Protein AF-A0A1C6FDR7-F1 (afdb_monomer_lite)

Structure (mmCIF, N/CA/C/O backbone):
data_AF-A0A1C6FDR7-F1
#
_entry.id   AF-A0A1C6FDR7-F1
#
loop_
_atom_site.group_PDB
_atom_site.id
_atom_site.type_symbol
_atom_site.label_atom_id
_atom_site.label_alt_id
_atom_site.label_comp_id
_atom_site.label_asym_id
_atom_site.label_entity_id
_atom_site.label_seq_id
_atom_site.pdbx_PDB_ins_code
_atom_site.Cartn_x
_atom_site.Cartn_y
_atom_site.Cartn_z
_atom_site.occupancy
_atom_site.B_iso_or_equiv
_atom_site.auth_seq_id
_atom_site.auth_comp_id
_atom_site.auth_asym_id
_atom_site.auth_atom_id
_atom_site.pdbx_PDB_model_num
ATOM 1 N N . MET A 1 1 ? -19.736 3.553 -1.916 1.00 40.09 1 MET A N 1
ATOM 2 C CA . MET A 1 1 ? -18.685 2.592 -2.303 1.00 40.09 1 MET A CA 1
ATOM 3 C C . MET A 1 1 ? -17.940 3.183 -3.483 1.00 40.09 1 MET A C 1
ATOM 5 O O . MET A 1 1 ? -18.540 3.329 -4.541 1.00 40.09 1 MET A O 1
ATOM 9 N N . GLY A 1 2 ? -16.708 3.638 -3.262 1.00 43.59 2 GLY A N 1
ATOM 10 C CA . GLY A 1 2 ? -15.808 4.064 -4.332 1.00 43.59 2 GLY A CA 1
ATOM 11 C C . GLY A 1 2 ? -14.927 2.883 -4.725 1.00 43.59 2 GLY A C 1
ATOM 12 O O . GLY A 1 2 ? -14.467 2.164 -3.845 1.00 43.59 2 GLY A O 1
ATOM 13 N N . TYR A 1 3 ? -14.740 2.663 -6.021 1.00 44.75 3 TYR A N 1
ATOM 14 C CA . TYR A 1 3 ? -13.817 1.662 -6.550 1.00 44.75 3 TYR A CA 1
ATOM 15 C C . TYR A 1 3 ? -12.687 2.420 -7.244 1.00 44.75 3 TYR A C 1
ATOM 17 O O . TYR A 1 3 ? -12.961 3.237 -8.126 1.00 44.75 3 TYR A O 1
ATOM 25 N N . LEU A 1 4 ? -11.443 2.179 -6.837 1.00 47.56 4 LEU A N 1
ATOM 26 C CA . LEU A 1 4 ? -10.265 2.711 -7.515 1.00 47.56 4 LEU A CA 1
ATOM 27 C C . LEU A 1 4 ? -9.911 1.743 -8.651 1.00 47.56 4 LEU A C 1
ATOM 29 O O . LEU A 1 4 ? -9.727 0.553 -8.411 1.00 47.56 4 LEU A O 1
ATOM 33 N N . LYS A 1 5 ? -9.880 2.226 -9.894 1.00 49.12 5 LYS A N 1
ATOM 34 C CA . LYS A 1 5 ? -9.519 1.429 -11.073 1.00 49.12 5 LYS A CA 1
ATOM 35 C C . LYS A 1 5 ? -8.247 2.013 -11.676 1.00 49.12 5 LYS A C 1
ATOM 37 O O . LYS A 1 5 ? -8.223 3.198 -11.989 1.00 49.12 5 LYS A O 1
ATOM 42 N N . GLN A 1 6 ? -7.221 1.181 -11.841 1.00 52.28 6 GLN A N 1
ATOM 43 C CA . GLN A 1 6 ? -5.933 1.569 -12.417 1.00 52.28 6 GLN A CA 1
ATOM 44 C C . GLN A 1 6 ? -6.109 2.149 -13.832 1.00 52.28 6 GLN A C 1
ATOM 46 O O . GLN A 1 6 ? -6.820 1.578 -14.668 1.00 52.28 6 GLN A O 1
ATOM 51 N N . HIS A 1 7 ? -5.465 3.285 -14.103 1.00 52.75 7 HIS A N 1
ATOM 52 C CA . HIS A 1 7 ? -5.414 3.888 -15.434 1.00 52.75 7 HIS A CA 1
ATOM 53 C C . HIS A 1 7 ? -4.249 3.278 -16.237 1.00 52.75 7 HIS A C 1
ATOM 55 O O . HIS A 1 7 ? -3.127 3.200 -15.751 1.00 52.75 7 HIS A O 1
ATOM 61 N N . CYS A 1 8 ? -4.508 2.814 -17.467 1.00 45.81 8 CYS A N 1
ATOM 62 C CA . CYS A 1 8 ? -3.482 2.226 -18.338 1.00 45.81 8 CYS A CA 1
ATOM 63 C C . CYS A 1 8 ? -2.379 3.238 -18.711 1.00 45.81 8 CYS A C 1
ATOM 65 O O . CYS A 1 8 ? -2.682 4.374 -19.076 1.00 45.81 8 CYS A O 1
ATOM 67 N N . PHE A 1 9 ? -1.118 2.791 -18.695 1.00 52.00 9 PHE A N 1
ATOM 68 C CA . PHE A 1 9 ? 0.066 3.610 -18.974 1.00 52.00 9 PHE A CA 1
ATOM 69 C C . PHE A 1 9 ? 0.308 3.891 -20.469 1.00 52.00 9 PHE A C 1
ATOM 71 O O . PHE A 1 9 ? 0.144 3.022 -21.328 1.00 52.00 9 PHE A O 1
ATOM 78 N N . THR A 1 10 ? 0.801 5.100 -20.759 1.00 43.00 10 THR A N 1
ATOM 79 C CA . THR A 1 10 ? 1.603 5.440 -21.947 1.00 43.00 10 THR A CA 1
ATOM 80 C C . THR A 1 10 ? 3.084 5.171 -21.661 1.00 43.00 10 THR A C 1
ATOM 82 O O . THR A 1 10 ? 3.584 5.526 -20.599 1.00 43.00 10 THR A O 1
ATOM 85 N N . VAL A 1 11 ? 3.778 4.560 -22.621 1.00 47.56 11 VAL A N 1
ATOM 86 C CA . VAL A 1 11 ? 5.092 3.882 -22.511 1.00 47.56 11 VAL A CA 1
ATOM 87 C C . VAL A 1 11 ? 6.280 4.744 -22.043 1.00 47.56 11 VAL A C 1
ATOM 89 O O . VAL A 1 11 ? 7.338 4.197 -21.747 1.00 47.56 11 VAL A O 1
ATOM 92 N N . ASP A 1 12 ? 6.120 6.064 -21.944 1.00 44.31 12 ASP A N 1
ATOM 93 C CA . ASP A 1 12 ? 7.227 7.006 -21.724 1.00 44.31 12 ASP A CA 1
ATOM 94 C C . ASP A 1 12 ? 7.398 7.447 -20.257 1.00 44.31 12 ASP A C 1
ATOM 96 O O . ASP A 1 12 ? 8.277 8.251 -19.957 1.00 44.31 12 ASP A O 1
ATOM 100 N N . ASN A 1 13 ? 6.566 6.942 -19.336 1.00 48.09 13 ASN A N 1
ATOM 101 C CA . ASN A 1 13 ? 6.574 7.339 -17.922 1.00 48.09 13 ASN A CA 1
ATOM 102 C C . ASN A 1 13 ? 6.304 6.129 -17.009 1.00 48.09 13 ASN A C 1
ATOM 104 O O . ASN A 1 13 ? 5.326 6.088 -16.264 1.00 48.09 13 ASN A O 1
ATOM 108 N N . VAL A 1 14 ? 7.137 5.092 -17.134 1.00 54.19 14 VAL A N 1
ATOM 109 C CA . VAL A 1 14 ? 7.034 3.887 -16.302 1.00 54.19 14 VAL A CA 1
ATOM 110 C C . VAL A 1 14 ? 7.601 4.220 -14.925 1.00 54.19 14 VAL A C 1
ATOM 112 O O . VAL A 1 14 ? 8.803 4.115 -14.694 1.00 54.19 14 VAL A O 1
ATOM 115 N N . LYS A 1 15 ? 6.743 4.716 -14.034 1.00 64.50 15 LYS A N 1
ATOM 116 C CA . LYS A 1 15 ? 7.078 4.854 -12.617 1.00 64.50 15 LYS A CA 1
ATOM 117 C C . LYS A 1 15 ? 7.338 3.465 -12.013 1.00 64.50 15 LYS A C 1
ATOM 119 O O . LYS A 1 15 ? 6.743 2.488 -12.458 1.00 64.50 15 LYS A O 1
ATOM 124 N N . GLU A 1 16 ? 8.269 3.397 -11.062 1.00 73.38 16 GLU A N 1
ATOM 125 C CA . GLU A 1 16 ? 8.864 2.144 -10.563 1.00 73.38 16 GLU A CA 1
ATOM 126 C C . GLU A 1 16 ? 7.903 1.296 -9.722 1.00 73.38 16 GLU A C 1
ATOM 128 O O . GLU A 1 16 ? 8.018 0.080 -9.751 1.00 73.38 16 GLU A O 1
ATOM 133 N N . PHE A 1 17 ? 6.954 1.924 -9.022 1.00 81.69 17 PHE A N 1
ATOM 134 C CA . PHE A 1 17 ? 5.936 1.242 -8.224 1.00 81.69 17 PHE A CA 1
ATOM 135 C C . PHE A 1 17 ? 4.540 1.616 -8.692 1.00 81.69 17 PHE A C 1
ATOM 137 O O . PHE A 1 17 ? 4.188 2.799 -8.769 1.00 81.69 17 PHE A O 1
ATOM 144 N N . PHE A 1 18 ? 3.707 0.612 -8.925 1.00 83.06 18 PHE A N 1
ATOM 145 C CA . PHE A 1 18 ? 2.279 0.779 -9.170 1.00 83.06 18 PHE A CA 1
ATOM 146 C C . PHE A 1 18 ? 1.482 -0.265 -8.400 1.00 83.06 18 PHE A C 1
ATOM 148 O O . PHE A 1 18 ? 1.990 -1.331 -8.079 1.00 83.06 18 PHE A O 1
ATOM 155 N N . LEU A 1 19 ? 0.214 0.025 -8.104 1.00 85.75 19 LEU A N 1
ATOM 156 C CA . LEU A 1 19 ? -0.663 -0.991 -7.518 1.00 85.75 19 LEU A CA 1
ATOM 157 C C . LEU A 1 19 ? -0.745 -2.220 -8.427 1.00 85.75 19 LEU A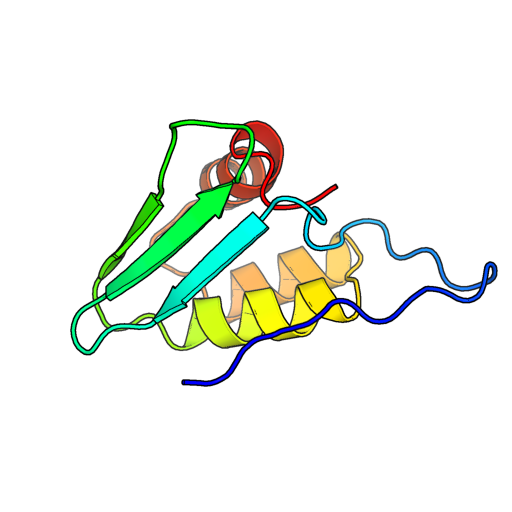 C 1
ATOM 159 O O . LEU A 1 19 ? -1.050 -2.089 -9.617 1.00 85.75 19 LEU A O 1
ATOM 163 N N . SER A 1 20 ? -0.530 -3.404 -7.848 1.00 85.81 20 SER A N 1
ATOM 164 C CA . SER A 1 20 ? -0.759 -4.661 -8.556 1.00 85.81 20 SER A CA 1
ATOM 165 C C . SER A 1 20 ? -2.214 -4.709 -9.040 1.00 85.81 20 SER A C 1
ATOM 167 O O . SER A 1 20 ? -3.126 -4.363 -8.280 1.00 85.81 20 SER A O 1
ATOM 169 N N . PRO A 1 21 ? -2.475 -5.172 -10.274 1.00 84.31 21 PRO A N 1
ATOM 170 C CA . PRO A 1 21 ? -3.836 -5.284 -10.797 1.00 84.31 21 PRO A CA 1
ATOM 171 C C . PRO A 1 21 ? -4.699 -6.292 -10.024 1.00 84.31 21 PRO A C 1
ATOM 173 O O . PRO A 1 21 ? -5.916 -6.303 -10.201 1.00 84.31 21 PRO A O 1
ATOM 176 N N . TYR A 1 22 ? -4.084 -7.133 -9.187 1.00 87.50 22 TYR A N 1
ATOM 177 C CA . TYR A 1 22 ? -4.770 -8.094 -8.325 1.00 87.50 22 TYR A CA 1
ATOM 178 C C . TYR A 1 22 ? -5.082 -7.535 -6.936 1.00 87.50 22 TYR A C 1
ATOM 180 O O . TYR A 1 22 ? -5.807 -8.183 -6.184 1.00 87.50 22 TYR A O 1
ATOM 188 N N . THR A 1 23 ? -4.552 -6.361 -6.579 1.00 88.56 23 THR A N 1
ATOM 189 C CA . THR A 1 23 ? -4.793 -5.734 -5.278 1.00 88.56 23 THR A CA 1
ATOM 190 C C . THR A 1 23 ? -6.222 -5.200 -5.198 1.00 88.56 23 THR A C 1
ATOM 192 O O . THR A 1 23 ? -6.660 -4.421 -6.046 1.00 88.56 23 THR A O 1
ATOM 195 N N . TYR A 1 24 ? -6.933 -5.551 -4.128 1.00 88.25 24 TYR A N 1
ATOM 196 C CA . TYR A 1 24 ? -8.186 -4.913 -3.741 1.00 88.25 24 TYR A CA 1
ATOM 197 C C . TYR A 1 24 ? -8.035 -4.196 -2.405 1.00 88.25 24 TYR A C 1
ATOM 199 O O . TYR A 1 24 ? -7.304 -4.624 -1.512 1.00 88.25 24 TYR A O 1
ATOM 207 N N . ILE A 1 25 ? -8.771 -3.096 -2.271 1.00 88.94 25 ILE A N 1
ATOM 208 C CA . ILE A 1 25 ? -8.789 -2.274 -1.066 1.00 88.94 25 ILE A CA 1
ATOM 209 C C . ILE A 1 25 ? -10.248 -2.052 -0.675 1.00 88.94 25 ILE A C 1
ATOM 211 O O . ILE A 1 25 ? -11.045 -1.545 -1.468 1.00 88.94 25 ILE A O 1
ATOM 215 N N . VAL A 1 26 ? -10.608 -2.437 0.547 1.00 89.75 26 VAL A N 1
ATOM 216 C CA . VAL A 1 26 ? -11.952 -2.274 1.104 1.00 89.75 26 VAL A CA 1
ATOM 217 C C . VAL A 1 26 ? -11.885 -1.337 2.301 1.00 89.75 26 VAL A C 1
ATOM 219 O O . VAL A 1 26 ? -11.364 -1.682 3.358 1.00 89.75 26 VAL A O 1
ATOM 222 N N . ASN A 1 27 ? -12.458 -0.148 2.134 1.00 89.00 27 ASN A N 1
ATOM 223 C CA . ASN A 1 27 ? -12.635 0.822 3.209 1.00 89.00 27 ASN A CA 1
ATOM 224 C C . ASN A 1 27 ? -13.945 0.535 3.964 1.00 89.00 27 ASN A C 1
ATOM 226 O O . ASN A 1 27 ? -15.022 0.454 3.362 1.00 89.00 27 ASN A O 1
ATOM 230 N N . THR A 1 28 ? -13.844 0.396 5.284 1.00 88.12 28 THR A N 1
ATOM 231 C CA . THR A 1 28 ? -14.972 0.234 6.209 1.00 88.12 28 THR A CA 1
ATOM 232 C C . THR A 1 28 ? -14.991 1.360 7.240 1.00 88.12 28 THR A C 1
ATOM 234 O O . THR A 1 28 ? -14.064 2.147 7.339 1.00 88.12 28 THR A O 1
ATOM 237 N N . GLU A 1 29 ? -16.014 1.438 8.090 1.00 86.56 29 GLU A N 1
ATOM 238 C CA . GLU A 1 29 ? -16.049 2.474 9.133 1.00 86.56 29 GLU A CA 1
ATOM 239 C C . GLU A 1 29 ? -14.912 2.371 10.167 1.00 86.56 29 GLU A C 1
ATOM 241 O O . GLU A 1 29 ? -14.667 3.345 10.883 1.00 86.56 29 GLU A O 1
ATOM 246 N N . GLN A 1 30 ? -14.233 1.224 10.265 1.00 87.56 30 GLN A N 1
ATOM 247 C CA . GLN A 1 30 ? -13.294 0.903 11.347 1.00 87.56 30 GLN A CA 1
ATOM 248 C C . GLN A 1 30 ? -11.871 0.637 10.851 1.00 87.56 30 GLN A C 1
ATOM 250 O O . GLN A 1 30 ? -10.918 0.925 11.572 1.00 87.56 30 GLN A O 1
ATOM 255 N N . ALA A 1 31 ? -11.730 0.121 9.631 1.00 91.75 31 ALA A N 1
ATOM 256 C CA . ALA A 1 31 ? -10.448 -0.294 9.084 1.00 91.75 31 ALA A CA 1
ATOM 257 C C . ALA A 1 31 ? -10.410 -0.249 7.551 1.00 91.75 31 ALA A C 1
ATOM 259 O O . ALA A 1 31 ? -11.449 -0.295 6.876 1.00 91.75 31 ALA A O 1
ATOM 260 N N . LEU A 1 32 ? -9.189 -0.224 7.028 1.00 91.19 32 LEU A N 1
ATOM 261 C CA . LEU A 1 32 ? -8.853 -0.442 5.632 1.00 91.19 32 LEU A CA 1
ATOM 262 C C . LEU A 1 32 ? -8.317 -1.870 5.470 1.00 91.19 32 LEU A C 1
ATOM 264 O O . LEU A 1 32 ? -7.306 -2.229 6.073 1.00 91.19 32 LEU A O 1
ATOM 268 N N . TYR A 1 33 ? -8.997 -2.683 4.665 1.00 90.38 33 TYR A N 1
ATOM 269 C CA . TYR A 1 33 ? -8.557 -4.035 4.328 1.00 90.38 33 TYR A CA 1
ATOM 270 C C . TYR A 1 33 ? -7.883 -4.026 2.965 1.00 90.38 33 TYR A C 1
ATOM 272 O O . TYR A 1 33 ? -8.469 -3.545 1.996 1.00 90.38 33 TYR A O 1
ATOM 280 N N . ILE A 1 34 ? -6.673 -4.564 2.891 1.00 90.31 34 ILE A N 1
ATOM 281 C CA . ILE A 1 34 ? -5.870 -4.636 1.674 1.00 90.31 34 ILE A CA 1
ATOM 282 C C . ILE A 1 34 ? -5.515 -6.099 1.437 1.00 90.31 34 ILE A C 1
ATOM 284 O O . ILE A 1 34 ? -4.927 -6.744 2.301 1.00 90.31 34 ILE A O 1
ATOM 288 N N . GLY A 1 35 ? -5.864 -6.629 0.275 1.00 87.69 35 GLY A N 1
ATOM 289 C CA . GLY A 1 35 ? -5.564 -8.010 -0.093 1.00 87.69 35 GLY A CA 1
ATOM 290 C C . GLY A 1 35 ? -5.328 -8.141 -1.587 1.00 87.69 35 GLY A C 1
ATOM 291 O O . GLY A 1 35 ? -5.398 -7.154 -2.321 1.00 87.69 35 GLY A O 1
ATOM 292 N N . ARG A 1 36 ? -5.057 -9.365 -2.041 1.00 88.50 36 ARG A N 1
ATOM 293 C CA . ARG A 1 36 ? -4.956 -9.687 -3.467 1.00 88.50 36 ARG A CA 1
ATOM 294 C C . ARG A 1 36 ? -5.961 -10.762 -3.846 1.00 88.50 36 ARG A C 1
ATOM 296 O O . ARG A 1 36 ? -6.209 -11.676 -3.073 1.00 88.50 36 ARG A O 1
ATOM 303 N N . GLU A 1 37 ? -6.521 -10.702 -5.046 1.00 86.38 37 GLU A N 1
ATOM 304 C CA . GLU A 1 37 ? -7.469 -11.725 -5.515 1.00 86.38 37 GLU A CA 1
ATOM 305 C C . GLU A 1 37 ? -6.831 -13.120 -5.655 1.00 86.38 37 GLU A C 1
ATOM 307 O O . GLU A 1 37 ? -7.519 -14.139 -5.564 1.00 86.38 37 GLU A O 1
ATOM 312 N N . ASP A 1 38 ? -5.515 -13.173 -5.872 1.00 86.19 38 ASP A N 1
ATOM 313 C CA . ASP A 1 38 ? -4.728 -14.390 -6.074 1.00 86.19 38 ASP A CA 1
ATOM 314 C C . ASP A 1 38 ? -3.956 -14.852 -4.821 1.00 86.19 38 ASP A C 1
ATOM 316 O O . ASP A 1 38 ? -3.317 -15.908 -4.853 1.00 86.19 38 ASP A O 1
ATOM 320 N N . ASP A 1 39 ? -4.056 -14.122 -3.704 1.00 83.94 39 ASP A N 1
ATOM 321 C CA . ASP A 1 39 ? -3.413 -14.439 -2.426 1.00 83.94 39 ASP A CA 1
ATOM 322 C C . ASP A 1 39 ? -4.435 -14.413 -1.280 1.00 83.94 39 ASP A C 1
ATOM 324 O O . ASP A 1 39 ? -5.328 -13.582 -1.218 1.00 83.94 39 ASP A O 1
ATOM 328 N N . ARG A 1 40 ? -4.310 -15.338 -0.327 1.00 79.56 40 ARG A N 1
ATOM 329 C CA . ARG A 1 40 ? -5.184 -15.376 0.857 1.00 79.56 40 ARG A CA 1
ATOM 330 C C . ARG A 1 40 ? -4.730 -14.436 1.972 1.00 79.56 40 ARG A C 1
ATOM 332 O O . ARG A 1 40 ? -5.402 -14.365 2.999 1.00 79.56 40 ARG A O 1
ATOM 339 N N . ARG A 1 41 ? -3.564 -13.806 1.833 1.00 82.06 41 ARG A N 1
ATOM 340 C CA . ARG A 1 41 ? -3.047 -12.836 2.798 1.00 82.06 41 ARG A CA 1
ATOM 341 C C . ARG A 1 41 ? -3.807 -11.520 2.654 1.00 82.06 41 ARG A C 1
ATOM 343 O O . ARG A 1 41 ? -3.838 -10.925 1.583 1.00 82.06 41 ARG A O 1
ATOM 350 N N . GLU A 1 42 ? -4.383 -11.076 3.763 1.00 84.00 42 GLU A N 1
ATOM 351 C CA . GLU A 1 42 ? -5.032 -9.776 3.896 1.00 84.00 42 GLU A CA 1
ATOM 352 C C . GLU A 1 42 ? -4.347 -8.992 5.014 1.00 84.00 42 GLU A C 1
ATOM 354 O O . GLU A 1 42 ? -4.002 -9.541 6.064 1.00 84.00 42 GLU A O 1
ATOM 359 N N . PHE A 1 43 ? -4.178 -7.698 4.788 1.00 86.38 43 PHE A N 1
ATOM 360 C CA . PHE A 1 43 ? -3.681 -6.734 5.752 1.00 86.38 43 PHE A CA 1
ATOM 361 C C . PHE A 1 43 ? -4.831 -5.841 6.196 1.00 86.38 43 PHE A C 1
ATOM 363 O O . PHE A 1 43 ? -5.664 -5.432 5.389 1.00 86.38 43 PHE A O 1
ATOM 370 N N . CYS A 1 44 ? -4.881 -5.550 7.489 1.00 89.44 44 CYS A N 1
ATOM 371 C CA . CYS A 1 44 ? -5.915 -4.726 8.093 1.00 89.44 44 CYS A CA 1
ATOM 372 C C . CYS A 1 44 ? -5.248 -3.552 8.800 1.00 89.44 44 CYS A C 1
ATOM 374 O O . CYS A 1 44 ? -4.447 -3.765 9.709 1.00 89.44 44 CYS A O 1
ATOM 376 N N . ILE A 1 45 ? -5.599 -2.335 8.394 1.00 88.31 45 ILE A N 1
ATOM 377 C CA . ILE A 1 45 ? -5.123 -1.094 9.004 1.00 88.31 45 ILE A CA 1
ATOM 378 C C . ILE A 1 45 ? -6.301 -0.453 9.729 1.00 88.31 45 ILE A C 1
ATOM 380 O O . ILE A 1 45 ? -7.266 -0.011 9.104 1.00 88.31 45 ILE A O 1
ATOM 384 N N . GLU A 1 46 ? -6.253 -0.450 11.058 1.00 88.31 46 GLU A N 1
ATOM 385 C CA . GLU A 1 46 ? -7.279 0.180 11.891 1.00 88.31 46 GLU A CA 1
ATOM 386 C C . GLU A 1 46 ? -7.174 1.710 11.835 1.00 88.31 46 GLU A C 1
ATOM 388 O O . GLU A 1 46 ? -6.130 2.272 11.507 1.00 88.31 46 GLU A O 1
ATOM 393 N N . LYS A 1 47 ? -8.268 2.418 12.140 1.00 80.44 47 LYS A N 1
ATOM 394 C CA . LYS A 1 47 ? -8.245 3.887 12.164 1.00 80.44 47 LYS A CA 1
ATOM 395 C C . LYS A 1 47 ? -7.222 4.448 13.168 1.00 80.44 47 LYS A C 1
ATOM 397 O O . LYS A 1 47 ? -7.147 3.942 14.288 1.00 80.44 47 LYS A O 1
ATOM 402 N N . PRO A 1 48 ? -6.576 5.587 12.847 1.00 83.19 48 PRO A N 1
ATOM 403 C CA . PRO A 1 48 ? -6.729 6.373 11.615 1.00 83.19 48 PRO A CA 1
ATOM 404 C C . PRO A 1 48 ? -5.865 5.835 10.460 1.00 83.19 48 PRO A C 1
ATOM 406 O O . PRO A 1 48 ? -4.683 5.581 10.644 1.00 83.19 48 PRO A O 1
ATOM 409 N N . TYR A 1 49 ? -6.444 5.718 9.260 1.00 83.38 49 TYR A N 1
ATOM 410 C CA . TYR A 1 49 ? -5.768 5.174 8.068 1.00 83.38 49 TYR A CA 1
ATOM 411 C C . TYR A 1 49 ? -5.748 6.146 6.875 1.00 83.38 49 TYR A C 1
ATOM 413 O O . TYR A 1 49 ? -5.454 5.736 5.754 1.00 83.38 49 TYR A O 1
ATOM 421 N N . ASP A 1 50 ? -6.060 7.431 7.090 1.00 88.56 50 ASP A N 1
ATOM 422 C CA . ASP A 1 50 ? -6.189 8.429 6.014 1.00 88.56 50 ASP A CA 1
ATOM 423 C C . ASP A 1 50 ? -4.910 8.534 5.157 1.00 88.56 50 ASP A C 1
ATOM 425 O O . ASP A 1 50 ? -4.975 8.669 3.936 1.00 88.56 50 AS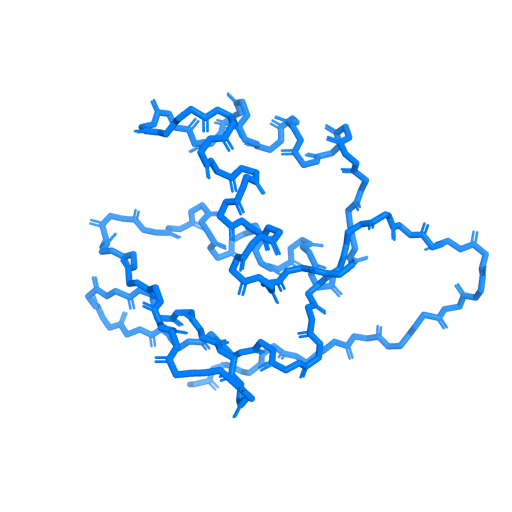P A O 1
ATOM 429 N N . CYS A 1 51 ? -3.730 8.385 5.773 1.00 90.38 51 CYS A N 1
ATOM 430 C CA . CYS A 1 51 ? -2.457 8.362 5.054 1.00 90.38 51 CYS A CA 1
ATOM 431 C C . CYS A 1 51 ? -2.333 7.165 4.095 1.00 90.38 51 CYS A C 1
ATOM 433 O O . CYS A 1 51 ? -1.795 7.323 3.005 1.00 90.38 51 CYS A O 1
ATOM 435 N N . TYR A 1 52 ? -2.864 5.989 4.427 1.00 89.19 52 TYR A N 1
ATOM 436 C CA . TYR A 1 52 ? -2.792 4.833 3.530 1.00 89.19 52 TYR A CA 1
ATOM 437 C C . TYR A 1 52 ? -3.751 4.970 2.343 1.00 89.19 52 TYR A C 1
ATOM 439 O O . TYR A 1 52 ? -3.422 4.539 1.241 1.00 89.19 52 TYR A O 1
ATOM 447 N N . GLU A 1 53 ? -4.901 5.633 2.502 1.00 87.81 53 GLU A N 1
ATOM 448 C CA . GLU A 1 53 ? -5.770 5.942 1.356 1.00 87.81 53 GLU A CA 1
ATOM 449 C C . GLU A 1 53 ? -5.079 6.849 0.340 1.00 87.81 53 GLU A C 1
ATOM 451 O O . GLU A 1 53 ? -5.120 6.587 -0.865 1.00 87.81 53 GLU A O 1
ATOM 456 N N . GLU A 1 54 ? -4.408 7.894 0.825 1.00 90.50 54 GLU A N 1
ATOM 457 C CA . GLU A 1 54 ? -3.624 8.791 -0.021 1.00 90.50 54 GLU A CA 1
ATOM 458 C C . GLU A 1 54 ? -2.451 8.074 -0.701 1.00 90.50 54 GLU A C 1
ATOM 460 O O . GLU A 1 54 ? -2.177 8.319 -1.881 1.00 90.50 54 GLU A O 1
ATOM 465 N N . LEU A 1 55 ? -1.785 7.166 0.022 1.00 90.94 55 LEU A N 1
ATOM 466 C CA . LEU A 1 55 ? -0.722 6.323 -0.520 1.00 90.94 55 LEU A CA 1
ATOM 467 C C . LEU A 1 55 ? -1.241 5.500 -1.701 1.00 90.94 55 LEU A C 1
ATOM 469 O O . LEU A 1 55 ? -0.662 5.540 -2.783 1.00 90.94 55 LEU A O 1
ATOM 473 N N . PHE A 1 56 ? -2.346 4.776 -1.522 1.00 89.56 56 PHE A N 1
ATOM 474 C CA . PHE A 1 56 ? -2.884 3.911 -2.570 1.00 89.56 56 PHE A CA 1
ATOM 475 C C . PHE A 1 56 ? -3.443 4.688 -3.754 1.00 89.56 56 PHE A C 1
ATOM 477 O O . PHE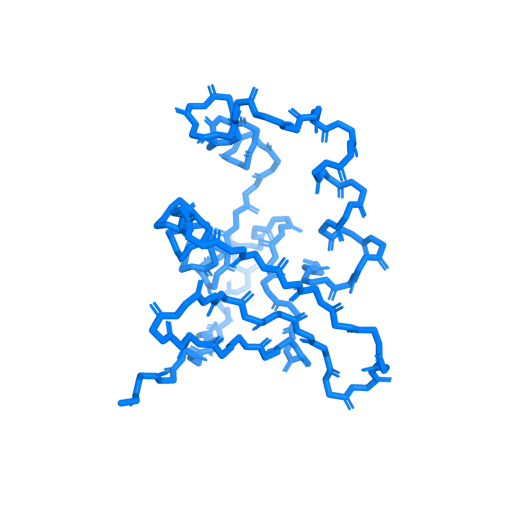 A 1 56 ? -3.312 4.244 -4.895 1.00 89.56 56 PHE A O 1
ATOM 484 N N . HIS A 1 57 ? -4.012 5.869 -3.517 1.00 87.31 57 HIS A N 1
ATOM 485 C CA . HIS A 1 57 ? -4.380 6.762 -4.605 1.00 87.31 57 HIS A CA 1
A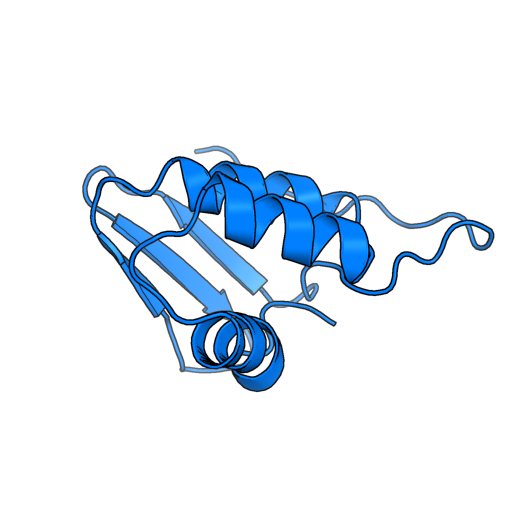TOM 486 C C . HIS A 1 57 ? -3.148 7.158 -5.430 1.00 87.31 57 HIS A C 1
ATOM 488 O O . HIS A 1 57 ? -3.152 6.985 -6.647 1.00 87.31 57 HIS A O 1
ATOM 494 N N . SER A 1 58 ? -2.065 7.571 -4.769 1.00 87.81 58 SER A N 1
ATOM 495 C CA . SER A 1 58 ? -0.808 7.949 -5.431 1.00 87.81 58 SER A CA 1
ATOM 496 C C . SER A 1 58 ? -0.174 6.771 -6.182 1.00 87.81 58 SER A C 1
ATOM 498 O O . SER A 1 58 ? 0.205 6.902 -7.342 1.00 87.81 58 SER A O 1
ATOM 500 N N . LEU A 1 59 ? -0.140 5.580 -5.577 1.00 87.50 59 LEU A N 1
ATOM 501 C CA . LEU A 1 59 ? 0.358 4.354 -6.216 1.00 87.50 59 LEU A CA 1
ATOM 502 C C . LEU A 1 59 ? -0.489 3.916 -7.420 1.00 87.50 59 LEU A C 1
ATOM 504 O O . LEU A 1 59 ? 0.031 3.274 -8.331 1.00 87.50 59 LEU A O 1
ATOM 508 N N . SER A 1 60 ? -1.779 4.263 -7.468 1.00 83.81 60 SER A N 1
ATOM 509 C CA . SER A 1 60 ? -2.625 3.992 -8.641 1.00 83.81 60 SER A CA 1
ATOM 510 C C . SER A 1 60 ? -2.273 4.855 -9.857 1.00 83.81 60 SER A C 1
ATOM 512 O O . SER A 1 60 ? -2.555 4.462 -10.990 1.00 83.81 60 SER A O 1
ATOM 514 N N . GLU A 1 61 ? -1.623 5.997 -9.621 1.00 85.00 61 GLU A N 1
ATOM 515 C CA . GLU A 1 61 ? -1.043 6.879 -10.642 1.00 85.00 61 GLU A CA 1
ATOM 516 C C . GLU A 1 61 ? 0.440 6.555 -10.915 1.00 85.00 61 GLU A C 1
ATOM 518 O O . GLU A 1 61 ? 1.051 7.108 -11.833 1.00 85.00 61 GLU A O 1
ATOM 523 N N . GLY A 1 62 ? 1.004 5.628 -10.137 1.00 84.62 62 GLY A N 1
ATOM 524 C CA . GLY A 1 62 ? 2.412 5.269 -10.118 1.00 84.62 62 GLY A CA 1
ATOM 525 C C . GLY A 1 62 ? 3.249 6.208 -9.244 1.00 84.62 62 GLY A C 1
ATOM 526 O O . GLY A 1 62 ? 3.021 7.422 -9.181 1.00 84.62 62 GLY A O 1
ATOM 527 N N . MET A 1 63 ? 4.288 5.653 -8.624 1.00 88.69 63 MET A N 1
ATOM 528 C CA . MET A 1 63 ? 5.286 6.388 -7.840 1.00 88.69 63 MET A CA 1
ATOM 529 C C . MET A 1 63 ? 6.702 5.875 -8.121 1.00 88.69 63 MET A C 1
ATOM 531 O O . MET A 1 63 ? 6.886 4.701 -8.432 1.00 88.69 63 MET A O 1
ATOM 535 N N . ASP A 1 64 ? 7.714 6.732 -8.007 1.00 88.12 64 ASP A N 1
ATOM 536 C CA . ASP A 1 64 ? 9.111 6.286 -7.898 1.00 88.12 64 ASP A CA 1
ATOM 537 C C . ASP A 1 64 ? 9.545 6.087 -6.431 1.00 88.12 64 ASP A C 1
ATOM 539 O O . ASP A 1 64 ? 8.850 6.495 -5.495 1.00 88.12 64 ASP A O 1
ATOM 543 N N . VAL A 1 65 ? 10.701 5.445 -6.206 1.00 86.62 65 VAL A N 1
ATOM 544 C CA . VAL A 1 65 ? 11.206 5.168 -4.846 1.00 86.62 65 VAL A CA 1
ATOM 545 C C . VAL A 1 65 ? 11.424 6.435 -4.014 1.00 86.62 65 VAL A C 1
ATOM 547 O O . VAL A 1 65 ? 11.271 6.411 -2.793 1.00 86.62 65 VAL A O 1
ATOM 550 N N . THR A 1 66 ? 11.770 7.554 -4.653 1.00 90.50 66 THR A N 1
ATOM 551 C CA . THR A 1 66 ? 12.024 8.829 -3.971 1.00 90.50 66 THR A CA 1
ATOM 552 C C . THR A 1 66 ? 10.708 9.461 -3.534 1.00 90.50 66 THR A C 1
ATOM 554 O O . THR A 1 66 ? 10.603 9.913 -2.394 1.00 90.50 66 THR A O 1
ATOM 557 N N . GLU A 1 67 ? 9.690 9.444 -4.398 1.00 92.19 67 GLU A N 1
ATOM 558 C CA . GLU A 1 67 ? 8.321 9.860 -4.080 1.00 92.19 67 GLU A CA 1
ATOM 559 C C . GLU A 1 67 ? 7.742 9.009 -2.940 1.00 92.19 67 GLU A C 1
ATOM 561 O O . GLU A 1 67 ? 7.191 9.555 -1.981 1.00 92.19 67 GLU A O 1
ATOM 566 N N . LEU A 1 68 ? 7.915 7.683 -3.002 1.00 91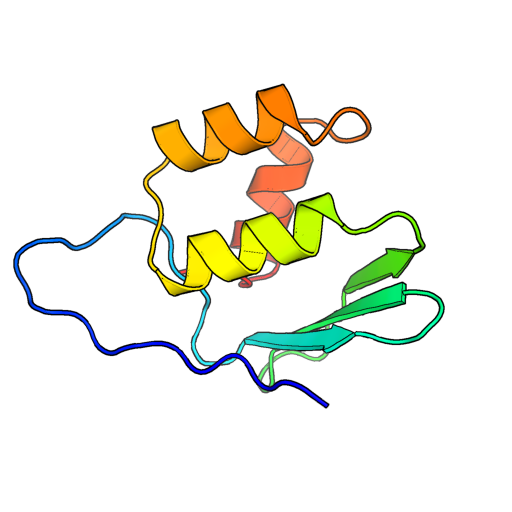.12 68 LEU A N 1
ATOM 567 C CA . LEU A 1 68 ? 7.431 6.755 -1.977 1.00 91.12 68 LEU A CA 1
ATOM 568 C C . LEU A 1 68 ? 8.131 6.984 -0.633 1.00 91.12 68 LEU A C 1
ATOM 570 O O . LEU A 1 68 ? 7.475 7.045 0.409 1.00 91.12 68 LEU A O 1
ATOM 574 N N . LYS A 1 69 ? 9.456 7.170 -0.647 1.00 91.62 69 LYS A N 1
ATOM 575 C CA . LYS A 1 69 ? 10.228 7.449 0.567 1.00 91.62 69 LYS A CA 1
ATOM 576 C C . LYS A 1 69 ? 9.846 8.788 1.190 1.00 91.62 69 LYS A C 1
ATOM 578 O O . LYS A 1 69 ? 9.667 8.862 2.402 1.00 91.62 69 LYS A O 1
ATOM 583 N N . ALA A 1 70 ? 9.672 9.823 0.369 1.00 93.94 70 ALA A N 1
ATOM 584 C CA . ALA A 1 70 ? 9.235 11.136 0.831 1.00 93.94 70 ALA A CA 1
ATOM 585 C C . ALA A 1 70 ? 7.827 11.089 1.444 1.00 93.94 70 ALA A C 1
ATOM 587 O O . ALA A 1 70 ? 7.579 11.747 2.454 1.00 93.94 70 ALA A O 1
ATOM 588 N N . PHE A 1 71 ? 6.918 10.298 0.864 1.00 93.31 71 PHE A N 1
ATOM 589 C CA . PHE A 1 71 ? 5.593 10.067 1.433 1.00 93.31 71 PHE A CA 1
ATOM 590 C C . PHE A 1 71 ? 5.684 9.398 2.806 1.00 93.31 71 PHE A C 1
ATOM 592 O O . PHE A 1 71 ? 5.094 9.891 3.768 1.00 93.31 71 PHE A O 1
ATOM 599 N N . PHE A 1 72 ? 6.449 8.306 2.895 1.00 92.69 72 PHE A N 1
ATOM 600 C CA . PHE A 1 72 ? 6.673 7.575 4.138 1.00 92.69 72 PHE A CA 1
ATOM 601 C C . PHE A 1 72 ? 7.213 8.503 5.232 1.00 92.69 72 PHE A C 1
ATOM 603 O O . PHE A 1 72 ? 6.576 8.645 6.269 1.00 92.69 72 PHE A O 1
ATOM 610 N N . ASP A 1 73 ? 8.304 9.228 4.962 1.00 93.25 73 ASP A N 1
ATOM 611 C CA . ASP A 1 73 ? 8.945 10.118 5.942 1.00 93.25 73 ASP A CA 1
ATOM 612 C C . ASP A 1 73 ? 8.022 11.251 6.425 1.00 93.25 73 ASP A C 1
ATOM 614 O O . ASP A 1 73 ? 8.193 11.773 7.528 1.00 93.25 73 ASP A O 1
ATOM 618 N N . ALA A 1 74 ? 7.051 11.655 5.602 1.00 93.69 74 ALA A N 1
ATOM 619 C CA . ALA A 1 74 ? 6.117 12.723 5.928 1.00 93.69 74 ALA A CA 1
ATOM 620 C C . ALA A 1 74 ? 4.881 12.249 6.706 1.00 93.69 74 ALA A C 1
ATOM 622 O O . ALA A 1 74 ? 4.295 13.052 7.439 1.00 93.69 74 ALA A O 1
ATOM 623 N N . LYS A 1 75 ? 4.434 11.002 6.504 1.00 91.50 75 LYS A N 1
ATOM 624 C CA . LYS A 1 75 ? 3.090 10.561 6.920 1.00 91.50 75 LYS A CA 1
ATOM 625 C C . LYS A 1 75 ? 3.035 9.270 7.727 1.00 91.50 75 LYS A C 1
ATOM 627 O O . LYS A 1 75 ? 2.053 9.088 8.440 1.00 91.50 75 LYS A O 1
ATOM 632 N N . ILE A 1 76 ? 4.036 8.401 7.625 1.00 86.69 76 ILE A N 1
ATOM 633 C CA . ILE A 1 76 ? 4.096 7.126 8.347 1.00 86.69 76 ILE A CA 1
ATOM 634 C C . ILE A 1 76 ? 5.166 7.262 9.429 1.00 86.69 76 ILE A C 1
ATOM 636 O O . ILE A 1 76 ? 6.328 7.527 9.135 1.00 86.69 76 ILE A O 1
ATOM 640 N N . SER A 1 77 ? 4.768 7.158 10.696 1.00 83.81 77 SER A N 1
ATOM 641 C CA . SER A 1 77 ? 5.650 7.480 11.839 1.00 83.81 77 SER A CA 1
ATOM 642 C C . SER A 1 77 ? 5.865 6.316 12.804 1.00 83.81 77 SER A C 1
ATOM 644 O O . SER A 1 77 ? 6.714 6.372 13.691 1.00 83.81 77 SER A O 1
ATOM 646 N N . ASP A 1 78 ? 5.066 5.279 12.626 1.00 84.38 78 ASP A N 1
ATOM 647 C CA . ASP A 1 78 ? 4.833 4.149 13.508 1.00 84.38 78 ASP A CA 1
ATOM 648 C C . ASP A 1 78 ? 5.373 2.831 12.935 1.00 84.38 78 ASP A C 1
ATOM 650 O O . ASP A 1 78 ? 5.426 1.831 13.648 1.00 84.38 78 ASP A O 1
ATOM 654 N N . GLU A 1 79 ? 5.867 2.859 11.698 1.00 86.44 79 GLU A N 1
ATOM 655 C CA . GLU A 1 79 ? 6.583 1.7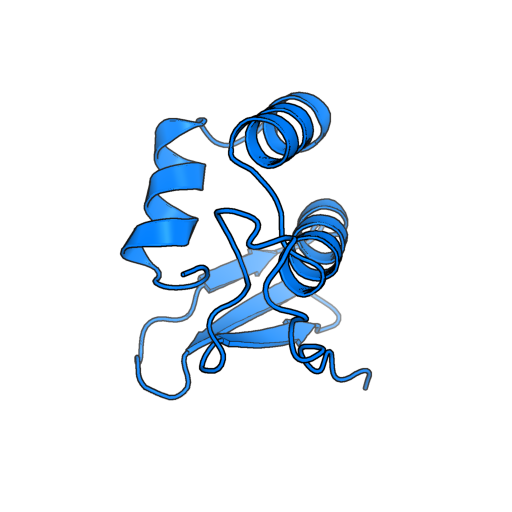64 11.046 1.00 86.44 79 GLU A CA 1
ATOM 656 C C . GLU A 1 79 ? 8.018 2.188 10.718 1.00 86.44 79 GLU A C 1
ATOM 658 O O . GLU A 1 79 ? 8.324 3.378 10.595 1.00 86.44 79 GLU A O 1
ATOM 663 N N . THR A 1 80 ? 8.919 1.219 10.555 1.00 91.75 80 THR A N 1
ATOM 664 C CA . THR A 1 80 ? 10.214 1.479 9.916 1.00 91.75 80 THR A CA 1
ATOM 665 C C . THR A 1 80 ? 10.075 1.474 8.397 1.00 91.75 80 THR A C 1
ATOM 667 O O . THR A 1 80 ? 9.157 0.871 7.841 1.00 91.75 80 THR A O 1
ATOM 670 N N . TRP A 1 81 ? 10.997 2.149 7.703 1.00 90.25 81 TRP A N 1
ATOM 671 C CA . TRP A 1 81 ? 10.983 2.168 6.239 1.00 90.25 81 TRP A CA 1
ATOM 672 C C . TRP A 1 81 ? 11.121 0.758 5.674 1.00 90.25 81 TRP A C 1
ATOM 674 O O . TRP A 1 81 ? 10.446 0.411 4.713 1.00 90.25 81 TRP A O 1
ATOM 684 N N . GLU A 1 82 ? 11.984 -0.051 6.281 1.00 90.44 82 GLU A N 1
ATOM 685 C CA . GLU A 1 82 ? 12.231 -1.425 5.878 1.00 90.44 82 GLU A CA 1
ATOM 686 C C . GLU A 1 82 ? 10.977 -2.289 6.029 1.00 90.44 82 GLU A C 1
ATOM 688 O O . GLU A 1 82 ? 10.633 -2.992 5.085 1.00 90.44 82 GLU A O 1
ATOM 693 N N . GLU A 1 83 ? 10.266 -2.198 7.158 1.00 89.44 83 GLU A N 1
ATOM 694 C CA . GLU A 1 83 ? 9.020 -2.947 7.385 1.00 89.44 83 GLU A CA 1
ATOM 695 C C . GLU A 1 83 ? 7.916 -2.518 6.414 1.00 89.44 83 GLU A C 1
ATOM 697 O O . GLU A 1 83 ? 7.288 -3.371 5.788 1.00 89.44 83 GLU A O 1
ATOM 702 N N . PHE A 1 84 ? 7.729 -1.210 6.230 1.00 89.69 84 PHE A N 1
ATOM 703 C CA . PHE A 1 84 ? 6.748 -0.652 5.299 1.00 89.69 84 PHE A CA 1
ATOM 704 C C . PHE A 1 84 ? 7.031 -1.069 3.850 1.00 89.69 84 PHE A C 1
ATOM 706 O O . PHE A 1 84 ? 6.145 -1.502 3.109 1.00 89.69 84 PHE A O 1
ATOM 713 N N . TYR A 1 85 ? 8.290 -0.945 3.432 1.00 88.12 85 TYR A N 1
ATOM 714 C CA . TYR A 1 85 ? 8.709 -1.248 2.072 1.00 88.12 85 TYR A CA 1
ATOM 715 C C . TYR A 1 85 ? 8.675 -2.755 1.797 1.00 88.12 85 TYR A C 1
ATOM 717 O O . TYR A 1 85 ? 8.200 -3.184 0.744 1.00 88.12 85 TYR A O 1
ATOM 725 N N . GLU A 1 86 ? 9.114 -3.579 2.753 1.00 86.62 86 GLU A N 1
ATOM 726 C CA . GLU A 1 86 ? 8.978 -5.032 2.668 1.00 86.62 86 GLU A CA 1
ATOM 727 C C . GLU A 1 86 ? 7.506 -5.432 2.595 1.00 86.62 86 GLU A C 1
ATOM 729 O O . GLU A 1 86 ? 7.145 -6.251 1.755 1.00 86.62 86 GLU A O 1
ATOM 734 N N . TRP A 1 87 ? 6.638 -4.825 3.401 1.00 86.69 87 TRP A N 1
ATOM 735 C CA . TRP A 1 87 ? 5.205 -5.087 3.364 1.00 86.69 87 TRP A CA 1
ATOM 736 C C . TRP A 1 87 ? 4.589 -4.803 1.987 1.00 86.69 87 TRP A C 1
ATOM 738 O O . TRP A 1 87 ? 3.876 -5.660 1.458 1.00 86.69 87 TRP A O 1
ATOM 748 N N . LEU A 1 88 ? 4.907 -3.665 1.363 1.00 86.38 88 LEU A N 1
ATOM 749 C CA . LEU A 1 88 ? 4.411 -3.323 0.025 1.00 86.38 88 LEU A CA 1
ATOM 750 C C . LEU A 1 88 ? 4.845 -4.344 -1.040 1.00 86.38 88 LEU A C 1
ATOM 752 O O . LEU A 1 88 ? 4.023 -4.765 -1.858 1.00 86.38 88 LEU A O 1
ATOM 756 N N . ILE A 1 89 ? 6.111 -4.770 -1.008 1.00 83.44 89 ILE A N 1
ATOM 757 C CA . ILE A 1 89 ? 6.708 -5.653 -2.022 1.00 83.44 89 ILE A CA 1
ATOM 758 C C . ILE A 1 89 ? 6.386 -7.130 -1.762 1.00 83.44 89 ILE A C 1
ATOM 760 O O . ILE A 1 89 ? 5.904 -7.836 -2.644 1.00 83.44 89 ILE A O 1
ATOM 764 N N . VAL A 1 90 ? 6.616 -7.624 -0.546 1.00 78.38 90 VAL A N 1
ATOM 765 C CA . VAL A 1 90 ? 6.379 -9.026 -0.149 1.00 78.38 90 VAL A CA 1
ATOM 766 C C . VAL A 1 90 ? 4.890 -9.324 0.004 1.00 78.38 90 VAL A C 1
ATOM 768 O O . VAL A 1 90 ? 4.446 -10.451 -0.256 1.00 78.38 90 VAL A O 1
ATOM 771 N N . GLY A 1 91 ? 4.103 -8.322 0.400 1.00 76.56 91 GLY A N 1
ATOM 772 C CA . GLY A 1 91 ? 2.646 -8.369 0.325 1.00 76.56 91 GLY A CA 1
ATOM 773 C C . GLY A 1 91 ? 2.132 -8.367 -1.115 1.00 76.56 91 GLY A C 1
ATOM 774 O O . GLY A 1 91 ? 0.968 -8.690 -1.336 1.00 76.56 91 GLY A O 1
ATOM 775 N N . GLY A 1 92 ? 2.989 -8.049 -2.094 1.00 81.88 92 GLY A N 1
ATOM 776 C CA . GLY A 1 92 ? 2.629 -7.967 -3.506 1.00 81.88 92 GLY A CA 1
ATOM 777 C C . GLY A 1 92 ? 1.590 -6.882 -3.777 1.00 81.88 92 GLY A C 1
ATOM 778 O O . GLY A 1 92 ? 0.797 -7.014 -4.705 1.00 81.88 92 GLY A O 1
ATOM 779 N N . ILE A 1 93 ? 1.534 -5.854 -2.932 1.00 85.88 93 ILE A N 1
ATOM 780 C CA . ILE A 1 93 ? 0.562 -4.767 -3.052 1.00 85.88 93 ILE A CA 1
ATOM 781 C C . ILE A 1 93 ? 0.915 -3.883 -4.245 1.00 85.88 93 ILE A C 1
ATOM 783 O O . ILE A 1 93 ? 0.019 -3.415 -4.957 1.00 85.88 93 ILE A O 1
ATOM 787 N N . VAL A 1 94 ? 2.218 -3.710 -4.473 1.00 85.25 94 VAL A N 1
ATOM 788 C CA . VAL A 1 94 ? 2.788 -2.995 -5.613 1.00 85.25 94 VAL A CA 1
ATOM 789 C C . VAL A 1 94 ? 3.646 -3.920 -6.476 1.00 85.25 94 VAL A C 1
ATOM 791 O O . VAL A 1 94 ? 4.181 -4.917 -5.985 1.00 85.25 94 VAL A O 1
ATOM 794 N N . GLU A 1 95 ? 3.755 -3.579 -7.755 1.00 78.31 95 GLU A N 1
ATOM 795 C CA . GLU A 1 95 ? 4.613 -4.200 -8.774 1.00 78.31 95 GLU A CA 1
ATOM 796 C C . GLU A 1 95 ? 5.491 -3.149 -9.461 1.00 78.31 95 GLU A C 1
ATOM 798 O O . GLU A 1 95 ? 5.121 -1.949 -9.404 1.00 78.31 95 GLU A O 1
#

Sequence (95 aa):
MGYLKQHCFTVDNVKEFFLSPYTYIVNTEQALYIGREDDRREFCIEKPYDCYEELFHSLSEGMDVTELKAFFDAKISDETWEEFYEWLIVGGIVE

Foldseek 3Di:
DDFQDADDDDPPDPAPKAFDNQWDWDDDPFWIWIAGVPDPDIDIGGPPPVLVVVVNVVRSVHHHPVRNVVSCVVPPDPDDPCVVVCCCVVRSRID

Radius of gyration: 12.98 Å; chains: 1; bounding box: 31×28×36 Å

pLDDT: mean 81.05, std 14.68, range [40.09, 93.94]

Secondary structure (DSSP, 8-state):
-----PPPPPTT---SB-B-TTEEEEE-SSEEEEEETTEEEEEEEESP-HHHHHHHHHHHS-B-HHHHHHHHHHH--SS-HHHHHHHHHHTT-B-